Protein AF-A0A957LV09-F1 (afdb_monomer_lite)

Sequence (79 aa):
LGDLTFPIIRDHVEQIVTVSEPAIVAAMKFVWERAKLVVEPSGVVPIAALWEEAIDLRGLRVGVILSGGNVDLEHLPWQ

pLDDT: mean 95.83, std 3.24, range [75.38, 98.25]

Structure (mmCIF, N/CA/C/O backbone):
data_AF-A0A957LV09-F1
#
_entry.id   AF-A0A957LV09-F1
#
loop_
_atom_site.group_PDB
_atom_site.id
_atom_site.type_symbol
_atom_site.label_atom_id
_atom_site.label_alt_id
_atom_site.label_comp_id
_atom_site.label_asym_id
_atom_site.label_entity_id
_atom_site.label_seq_id
_atom_site.pdbx_PDB_ins_code
_atom_site.Cartn_x
_atom_site.Cartn_y
_atom_site.Cartn_z
_atom_site.occupancy
_atom_site.B_iso_or_equiv
_atom_site.auth_seq_id
_atom_site.auth_comp_id
_atom_site.auth_asym_id
_atom_site.auth_atom_id
_atom_site.pdbx_PDB_model_num
ATOM 1 N N . LEU A 1 1 ? -11.470 6.434 -11.962 1.00 83.19 1 LEU A N 1
ATOM 2 C CA . LEU A 1 1 ? -11.992 5.063 -11.741 1.00 83.19 1 LEU A CA 1
ATOM 3 C C . LEU A 1 1 ? -12.631 4.588 -13.037 1.00 83.19 1 LEU A C 1
ATOM 5 O O . LEU A 1 1 ? -13.078 5.439 -13.793 1.00 83.19 1 LEU A O 1
ATOM 9 N N . GLY A 1 2 ? -12.584 3.289 -13.331 1.00 93.69 2 GLY A N 1
ATOM 10 C CA . GLY A 1 2 ? -13.095 2.755 -14.598 1.00 93.69 2 GLY A CA 1
ATOM 11 C C . GLY A 1 2 ? -14.575 2.388 -14.522 1.00 93.69 2 GLY A C 1
ATOM 12 O O . GLY A 1 2 ? -15.107 2.211 -13.426 1.00 93.69 2 GLY A O 1
ATOM 13 N N . ASP A 1 3 ? -15.208 2.200 -15.679 1.00 96.81 3 ASP A N 1
ATOM 14 C CA . ASP A 1 3 ? -16.642 1.881 -15.785 1.00 96.81 3 ASP A CA 1
ATOM 15 C C . ASP A 1 3 ? -17.021 0.568 -15.082 1.00 96.81 3 ASP A C 1
ATOM 17 O O . ASP A 1 3 ? -18.133 0.427 -14.580 1.00 96.81 3 ASP A O 1
ATOM 21 N N . LEU A 1 4 ? -16.081 -0.381 -14.997 1.00 96.88 4 LEU A N 1
ATOM 22 C CA . LEU A 1 4 ? -16.279 -1.660 -14.308 1.00 96.88 4 LEU A CA 1
ATOM 23 C C . LEU A 1 4 ? -15.984 -1.587 -12.803 1.00 96.88 4 LEU A C 1
ATOM 25 O O . LEU A 1 4 ? -16.677 -2.215 -12.009 1.00 96.88 4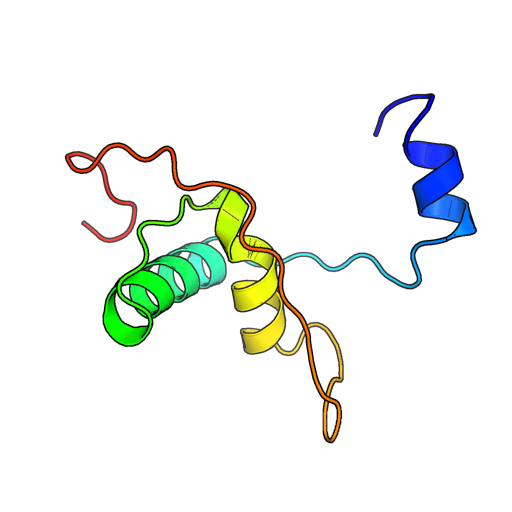 LEU A O 1
ATOM 29 N N . THR A 1 5 ? -14.949 -0.848 -12.392 1.00 97.62 5 THR A N 1
ATOM 30 C CA . THR A 1 5 ? -14.486 -0.846 -10.993 1.00 97.62 5 THR A CA 1
ATOM 31 C C . THR A 1 5 ? -15.216 0.170 -10.129 1.00 97.62 5 THR A C 1
ATOM 33 O O . THR A 1 5 ? -15.401 -0.072 -8.939 1.00 97.62 5 THR A O 1
ATOM 36 N N . PHE A 1 6 ? -15.666 1.289 -10.706 1.00 97.94 6 PHE A N 1
ATOM 37 C CA . PHE A 1 6 ? -16.362 2.328 -9.953 1.00 97.94 6 PHE A CA 1
ATOM 38 C C . PHE A 1 6 ? -17.668 1.842 -9.305 1.00 97.94 6 PHE A C 1
ATOM 40 O O . PHE A 1 6 ? -17.828 2.103 -8.113 1.00 97.94 6 PHE A O 1
ATOM 47 N N . PRO A 1 7 ? -18.569 1.109 -9.997 1.00 97.88 7 PRO A N 1
ATOM 48 C CA . PRO A 1 7 ? -19.789 0.605 -9.365 1.00 97.88 7 PRO A CA 1
ATOM 49 C C . PRO A 1 7 ? -19.493 -0.327 -8.185 1.00 97.88 7 PRO A C 1
ATOM 51 O O . PRO A 1 7 ? -20.095 -0.181 -7.129 1.00 97.88 7 PRO A O 1
ATOM 54 N N . ILE A 1 8 ? -18.502 -1.215 -8.327 1.00 98.06 8 ILE A N 1
ATOM 55 C CA . ILE A 1 8 ? -18.087 -2.140 -7.261 1.00 98.06 8 ILE A CA 1
ATOM 56 C C . ILE A 1 8 ? -17.561 -1.364 -6.051 1.00 98.06 8 ILE A C 1
ATOM 58 O O . ILE A 1 8 ? -17.941 -1.655 -4.922 1.00 98.06 8 ILE A O 1
ATOM 62 N N . ILE A 1 9 ? -16.702 -0.366 -6.274 1.00 97.81 9 ILE A N 1
ATOM 63 C CA . ILE A 1 9 ? -16.161 0.466 -5.193 1.00 97.81 9 ILE A CA 1
ATOM 64 C C . ILE A 1 9 ? -17.286 1.229 -4.497 1.00 97.81 9 ILE A C 1
ATOM 66 O O . ILE A 1 9 ? -17.379 1.186 -3.277 1.00 97.81 9 ILE A O 1
ATOM 70 N N . ARG A 1 10 ? -18.166 1.880 -5.262 1.00 96.69 10 ARG A N 1
ATOM 71 C CA . ARG A 1 10 ? -19.295 2.646 -4.724 1.00 96.69 10 ARG A CA 1
ATOM 72 C C . ARG A 1 10 ? -20.211 1.788 -3.846 1.00 96.69 10 ARG A C 1
ATOM 74 O O . ARG A 1 10 ? -20.695 2.286 -2.838 1.00 96.69 10 ARG A O 1
ATOM 81 N N . ASP A 1 11 ? -20.446 0.536 -4.237 1.00 98.00 11 ASP A N 1
ATOM 82 C CA . ASP A 1 11 ? -21.436 -0.328 -3.588 1.00 98.00 11 ASP A CA 1
ATOM 83 C C . ASP A 1 11 ? -20.837 -1.203 -2.462 1.00 98.00 11 ASP A C 1
ATOM 85 O O . ASP A 1 11 ? -21.585 -1.707 -1.625 1.00 98.00 11 ASP A O 1
ATOM 89 N N . HIS A 1 12 ? -19.509 -1.396 -2.419 1.00 98.25 12 HIS A N 1
ATOM 90 C CA . HIS A 1 12 ? -18.859 -2.342 -1.493 1.00 98.25 12 HIS A CA 1
ATOM 91 C C . HIS A 1 12 ? -17.681 -1.792 -0.676 1.00 98.25 12 HIS A C 1
ATOM 93 O O . HIS A 1 12 ? -17.228 -2.476 0.243 1.00 98.25 12 HIS A O 1
ATOM 99 N N . VAL A 1 13 ? -17.145 -0.610 -0.988 1.00 97.44 13 VAL A N 1
ATOM 100 C CA . VAL A 1 13 ? -16.050 -0.014 -0.209 1.00 97.44 13 VAL A CA 1
ATOM 101 C C . VAL A 1 13 ? -16.628 0.938 0.829 1.00 97.44 13 VAL A C 1
ATOM 103 O O . VAL A 1 13 ? -17.279 1.916 0.486 1.00 97.44 13 VAL A O 1
ATOM 106 N N . GLU A 1 14 ? -16.337 0.664 2.100 1.00 95.88 14 GLU A N 1
ATOM 107 C CA . GLU A 1 14 ? -16.826 1.460 3.233 1.00 95.88 14 GLU A CA 1
ATOM 108 C C . GLU A 1 14 ? -16.278 2.893 3.230 1.00 95.88 14 GLU A C 1
ATOM 110 O O . GLU A 1 14 ? -16.985 3.849 3.533 1.00 95.88 14 GLU A O 1
ATOM 115 N N . GLN A 1 15 ? -14.996 3.055 2.901 1.00 95.38 15 GLN A N 1
ATOM 116 C CA . GLN A 1 15 ? -14.320 4.346 2.971 1.00 95.38 15 GLN A CA 1
ATOM 117 C C . GLN A 1 15 ? -13.126 4.416 2.024 1.00 95.38 15 GLN A C 1
ATOM 119 O O . GLN A 1 15 ? -12.454 3.417 1.760 1.00 95.38 15 GLN A O 1
ATOM 124 N N . ILE A 1 16 ? -12.839 5.629 1.555 1.00 96.12 16 ILE A N 1
ATOM 125 C CA . ILE A 1 16 ? -11.630 5.967 0.806 1.00 96.12 16 ILE A CA 1
ATOM 126 C C . ILE A 1 16 ? -10.888 7.020 1.615 1.00 96.12 16 ILE A C 1
ATOM 128 O O . ILE A 1 16 ? -11.453 8.058 1.952 1.00 96.12 16 ILE A O 1
ATOM 132 N N . VAL A 1 17 ? -9.618 6.753 1.893 1.00 97.19 17 VAL A N 1
ATOM 133 C CA . VAL A 1 17 ? -8.723 7.687 2.573 1.00 97.19 17 VAL A CA 1
ATOM 134 C C . VAL A 1 17 ? -7.570 8.060 1.655 1.00 97.19 17 VAL A C 1
ATOM 136 O O . VAL A 1 17 ? -7.203 7.309 0.750 1.00 97.19 17 VAL A O 1
ATOM 139 N N . THR A 1 18 ? -7.007 9.236 1.889 1.00 97.06 18 THR A N 1
ATOM 140 C CA . THR A 1 18 ? -5.809 9.726 1.207 1.00 97.06 18 THR A CA 1
ATOM 141 C C . THR A 1 18 ? -4.666 9.805 2.198 1.00 97.06 18 THR A C 1
ATOM 143 O O . THR A 1 18 ? -4.908 9.981 3.388 1.00 97.06 18 THR A O 1
ATOM 146 N N . VAL A 1 19 ? -3.439 9.729 1.697 1.00 97.75 19 VAL A N 1
ATOM 147 C CA . VAL A 1 19 ? -2.231 9.849 2.515 1.00 97.75 19 VAL A CA 1
ATOM 148 C C . VAL A 1 19 ? -1.260 10.832 1.893 1.00 97.75 19 VAL A C 1
ATOM 150 O O . VAL A 1 19 ? -1.293 11.056 0.679 1.00 97.75 19 VAL A O 1
ATOM 153 N N . SER A 1 20 ? -0.388 11.407 2.712 1.00 97.81 20 SER A N 1
ATOM 154 C CA . SER A 1 20 ? 0.659 12.298 2.221 1.00 97.81 20 SER A CA 1
ATOM 155 C C . SER A 1 20 ? 1.830 11.528 1.590 1.00 97.81 20 SER A C 1
ATOM 157 O O . SER A 1 20 ? 2.179 10.424 2.014 1.00 97.81 20 SER A O 1
ATOM 159 N N . GLU A 1 21 ? 2.490 12.119 0.588 1.00 97.19 21 GLU A N 1
ATOM 160 C CA . GLU A 1 21 ? 3.716 11.543 0.012 1.00 97.19 21 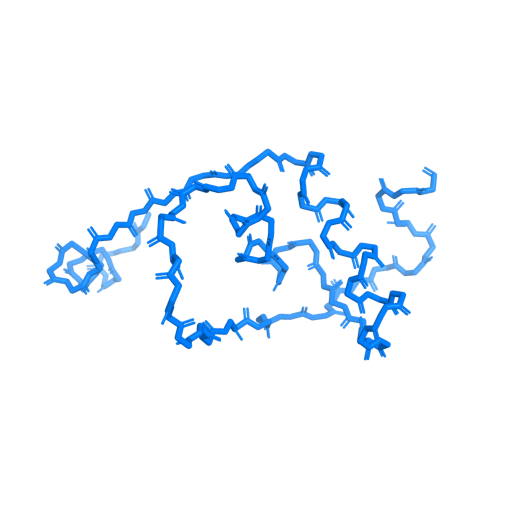GLU A CA 1
ATOM 161 C C . GLU A 1 21 ? 4.820 11.310 1.063 1.00 97.19 21 GLU A C 1
ATOM 163 O O . GLU A 1 21 ? 5.403 10.223 1.060 1.00 97.19 21 GLU A O 1
ATOM 168 N N . PRO A 1 22 ? 5.087 12.232 2.017 1.00 97.12 22 PRO A N 1
ATOM 169 C CA . PRO A 1 22 ? 6.047 11.975 3.090 1.00 97.12 22 PRO A CA 1
ATOM 170 C C . PRO A 1 22 ? 5.721 10.726 3.917 1.00 97.12 22 PRO A C 1
ATOM 172 O O . PRO A 1 22 ? 6.630 9.965 4.259 1.00 97.12 22 PRO A O 1
ATOM 175 N N . ALA A 1 23 ? 4.439 10.475 4.207 1.00 97.81 23 ALA A N 1
ATOM 176 C CA . ALA A 1 23 ? 4.025 9.269 4.916 1.00 97.81 23 ALA A CA 1
ATOM 177 C C . ALA A 1 23 ? 4.261 8.002 4.083 1.00 97.81 23 ALA A C 1
ATOM 179 O O . ALA A 1 23 ? 4.722 7.000 4.631 1.00 97.81 23 ALA A O 1
ATOM 180 N N . ILE A 1 24 ? 4.030 8.046 2.764 1.00 98.06 24 ILE A N 1
ATOM 181 C CA . ILE A 1 24 ? 4.349 6.934 1.851 1.00 98.06 24 ILE A CA 1
ATOM 182 C C . ILE A 1 24 ? 5.848 6.612 1.900 1.00 98.06 24 ILE A C 1
ATOM 184 O O . ILE A 1 24 ? 6.222 5.452 2.077 1.00 98.06 24 ILE A O 1
ATOM 188 N N . VAL A 1 25 ? 6.712 7.627 1.795 1.00 97.44 25 VAL A N 1
ATOM 189 C CA . VAL A 1 25 ? 8.177 7.459 1.821 1.00 97.44 25 VAL A CA 1
ATOM 190 C C . VAL A 1 25 ? 8.638 6.858 3.149 1.00 97.44 25 VAL A C 1
ATOM 192 O O . VAL A 1 25 ? 9.413 5.897 3.163 1.00 97.44 25 VAL A O 1
ATOM 195 N N . ALA A 1 26 ? 8.130 7.369 4.274 1.00 97.50 26 ALA A N 1
ATOM 196 C CA . ALA A 1 26 ? 8.457 6.834 5.591 1.00 97.50 26 ALA A CA 1
ATOM 197 C C . ALA A 1 26 ? 7.965 5.383 5.760 1.00 97.50 26 ALA A C 1
ATOM 199 O O . ALA A 1 26 ? 8.693 4.544 6.300 1.00 97.50 26 ALA A O 1
ATOM 200 N N . ALA A 1 27 ? 6.757 5.069 5.278 1.00 97.62 27 ALA A N 1
ATOM 201 C CA . ALA A 1 27 ? 6.170 3.732 5.356 1.00 97.62 27 ALA A CA 1
ATOM 202 C C . ALA A 1 27 ? 6.973 2.724 4.537 1.00 97.62 27 ALA A C 1
ATOM 204 O O . ALA A 1 27 ? 7.275 1.628 5.016 1.00 97.62 27 ALA A O 1
ATOM 205 N N . MET A 1 28 ? 7.390 3.124 3.336 1.00 97.31 28 MET A N 1
ATOM 206 C CA . MET A 1 28 ? 8.232 2.317 2.464 1.00 97.31 28 MET A CA 1
ATOM 207 C C . MET A 1 28 ? 9.555 1.981 3.157 1.00 97.31 28 MET A C 1
ATOM 209 O O . MET A 1 28 ? 9.882 0.803 3.314 1.00 97.31 28 MET A O 1
ATOM 213 N N . LYS A 1 29 ? 10.262 2.993 3.677 1.00 97.19 29 LYS A N 1
ATOM 214 C CA . LYS A 1 29 ? 11.523 2.802 4.405 1.00 97.19 29 LYS A CA 1
ATOM 215 C C . LYS A 1 29 ? 11.365 1.861 5.604 1.00 97.19 29 LYS A C 1
ATOM 217 O O . LYS A 1 29 ? 12.161 0.942 5.781 1.00 97.19 29 LYS A O 1
ATOM 222 N N . PHE A 1 30 ? 10.311 2.028 6.398 1.00 97.31 30 PHE A N 1
ATOM 223 C CA . PHE A 1 30 ? 10.054 1.165 7.552 1.00 97.31 30 PHE A CA 1
ATOM 224 C C . PHE A 1 30 ? 9.783 -0.288 7.171 1.00 97.31 30 PHE A C 1
ATOM 226 O O . PHE A 1 30 ? 10.302 -1.192 7.825 1.00 97.31 30 PHE A O 1
ATOM 233 N N . VAL A 1 31 ? 8.993 -0.543 6.125 1.00 97.50 31 VAL A N 1
ATOM 234 C CA . VAL A 1 31 ? 8.731 -1.915 5.664 1.00 97.50 31 VAL A CA 1
ATOM 235 C C . VAL A 1 31 ? 10.036 -2.588 5.238 1.00 97.50 31 VAL A C 1
ATOM 237 O O . VAL A 1 31 ? 10.304 -3.722 5.642 1.00 97.50 31 VAL A O 1
ATOM 240 N N . TRP A 1 32 ? 10.906 -1.874 4.528 1.00 97.12 32 TRP A N 1
ATOM 241 C CA . TRP A 1 32 ? 12.215 -2.397 4.140 1.00 97.12 32 TRP A CA 1
ATOM 242 C C . TRP A 1 32 ? 13.102 -2.673 5.356 1.00 97.12 32 TRP A C 1
ATOM 244 O O . TRP A 1 32 ? 13.725 -3.729 5.459 1.00 97.12 32 TRP A O 1
ATOM 254 N N . GLU A 1 33 ? 13.141 -1.763 6.327 1.00 97.19 33 GLU A N 1
ATOM 255 C CA . GLU A 1 33 ? 13.983 -1.904 7.514 1.00 97.19 33 GLU A CA 1
ATOM 256 C C . GLU A 1 33 ? 13.483 -2.979 8.483 1.00 97.19 33 GLU A C 1
ATOM 258 O O . GLU A 1 33 ? 14.297 -3.686 9.086 1.00 97.19 33 GLU A O 1
ATOM 263 N N . ARG A 1 34 ? 12.166 -3.115 8.659 1.00 97.44 34 ARG A N 1
ATOM 264 C CA . ARG A 1 34 ? 11.570 -3.933 9.727 1.00 97.44 34 ARG A CA 1
ATOM 265 C C . ARG A 1 34 ? 11.024 -5.259 9.231 1.00 97.44 34 ARG A C 1
ATOM 267 O O . ARG A 1 34 ? 11.198 -6.251 9.931 1.00 97.44 34 ARG A O 1
ATOM 274 N N . ALA A 1 35 ? 10.413 -5.284 8.050 1.00 96.12 35 ALA A N 1
ATOM 275 C CA . ALA A 1 35 ? 9.907 -6.509 7.434 1.00 96.12 35 ALA A CA 1
ATOM 276 C C . ALA A 1 35 ? 10.908 -7.137 6.451 1.00 96.12 35 ALA A C 1
ATOM 278 O O . ALA A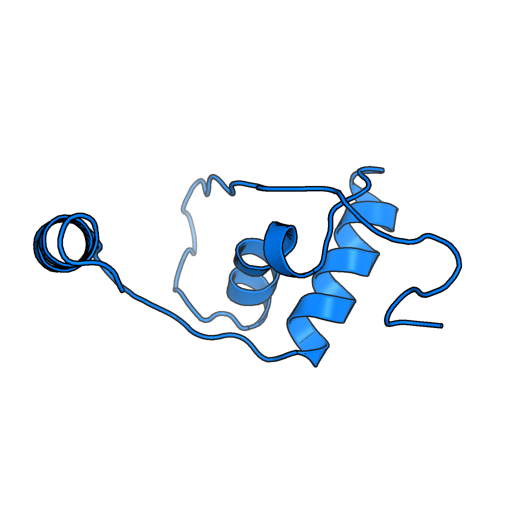 1 35 ? 10.747 -8.301 6.102 1.00 96.12 35 ALA A O 1
ATOM 279 N N . LYS A 1 36 ? 11.955 -6.399 6.042 1.00 97.12 36 LYS A N 1
ATOM 280 C CA . LYS A 1 36 ? 12.966 -6.850 5.063 1.00 97.12 36 LYS A CA 1
ATOM 281 C C . LYS A 1 36 ? 12.362 -7.192 3.698 1.00 97.12 36 LYS A C 1
ATOM 283 O O . LYS A 1 36 ? 12.879 -8.041 2.979 1.00 97.12 36 LYS A O 1
ATOM 288 N N . LEU A 1 37 ? 11.269 -6.514 3.352 1.00 97.25 37 LEU A N 1
ATOM 289 C CA . LEU A 1 37 ? 10.577 -6.658 2.079 1.00 97.25 37 LEU A CA 1
ATOM 290 C C . LEU A 1 37 ? 10.823 -5.423 1.220 1.00 97.25 37 LEU A C 1
ATOM 292 O O . LEU A 1 37 ? 10.631 -4.301 1.685 1.00 97.25 37 LEU A O 1
ATOM 296 N N . VAL A 1 38 ? 11.205 -5.649 -0.035 1.00 97.12 38 VAL A N 1
ATOM 297 C CA . VAL A 1 38 ? 11.278 -4.604 -1.059 1.00 97.12 38 VAL A CA 1
ATOM 298 C C . VAL A 1 38 ? 9.864 -4.363 -1.579 1.00 97.12 38 VAL A C 1
ATOM 300 O O . VAL A 1 38 ? 9.263 -5.236 -2.201 1.00 97.12 38 VAL A O 1
ATOM 303 N N . VAL A 1 39 ? 9.327 -3.185 -1.281 1.00 97.50 39 VAL A N 1
ATOM 304 C CA . VAL A 1 39 ? 7.998 -2.721 -1.702 1.00 97.50 39 VAL A CA 1
ATOM 305 C C . VAL A 1 39 ? 8.133 -1.367 -2.401 1.00 97.50 39 VAL A C 1
ATOM 307 O O . VAL A 1 39 ? 8.982 -0.567 -2.008 1.00 97.50 39 VAL A O 1
ATOM 310 N N . GLU A 1 40 ? 7.320 -1.110 -3.421 1.00 97.31 40 GLU A N 1
ATOM 311 C CA . GLU A 1 40 ? 7.300 0.166 -4.154 1.00 97.31 40 GLU A CA 1
ATOM 312 C C . GLU A 1 40 ? 6.407 1.213 -3.445 1.00 97.31 40 GLU A C 1
ATOM 314 O O . GLU A 1 40 ? 5.578 0.831 -2.610 1.00 97.31 40 GLU A O 1
ATOM 319 N N . PRO A 1 41 ? 6.495 2.518 -3.786 1.00 97.06 41 PRO A N 1
ATOM 320 C CA . PRO A 1 41 ? 5.697 3.561 -3.131 1.00 97.06 41 PRO A CA 1
ATOM 321 C C . PRO A 1 41 ? 4.180 3.314 -3.198 1.00 97.06 41 PRO A C 1
ATOM 323 O O . PRO A 1 41 ? 3.496 3.369 -2.178 1.00 97.06 41 PRO A O 1
ATOM 326 N N . SER A 1 42 ? 3.643 2.962 -4.372 1.00 96.69 42 SER A N 1
ATOM 327 C CA . SER A 1 42 ? 2.222 2.610 -4.539 1.00 96.69 42 SER A CA 1
ATOM 328 C C . SER A 1 42 ? 1.815 1.381 -3.727 1.00 96.69 42 SER A C 1
ATOM 330 O O . SER A 1 42 ? 0.675 1.293 -3.272 1.00 96.69 42 SER A O 1
ATOM 332 N N . GLY A 1 43 ? 2.745 0.448 -3.517 1.00 97.25 43 GLY A N 1
ATOM 333 C CA . GLY A 1 43 ? 2.506 -0.807 -2.814 1.00 97.25 43 GLY A CA 1
ATOM 334 C C . GLY A 1 43 ? 2.415 -0.688 -1.298 1.00 97.25 43 GLY A C 1
ATOM 335 O O . GLY A 1 43 ? 1.903 -1.604 -0.659 1.00 97.25 43 GLY A O 1
ATOM 336 N N . VAL A 1 44 ? 2.876 0.421 -0.714 1.00 98.00 44 VAL A N 1
ATOM 337 C CA . VAL A 1 44 ? 2.920 0.608 0.746 1.00 98.00 44 VAL A CA 1
ATOM 338 C C . VAL A 1 44 ? 1.887 1.601 1.279 1.00 98.00 44 VAL A C 1
ATOM 340 O O . VAL A 1 44 ? 1.768 1.764 2.494 1.00 98.00 44 VAL A O 1
ATOM 343 N N . VAL A 1 45 ? 1.109 2.237 0.396 1.00 98.00 45 VAL A N 1
ATOM 344 C CA . VAL A 1 45 ? 0.082 3.241 0.736 1.00 98.00 45 VAL A CA 1
ATOM 345 C C . VAL A 1 45 ? -0.813 2.836 1.918 1.00 98.00 45 VAL A C 1
ATOM 347 O O . VAL A 1 45 ? -1.037 3.679 2.789 1.00 98.00 45 VAL A O 1
ATOM 350 N N . PRO A 1 46 ? -1.285 1.577 2.047 1.00 97.12 46 PRO A N 1
ATOM 351 C CA . PRO A 1 46 ? -2.114 1.212 3.192 1.00 97.12 46 PRO A CA 1
ATOM 352 C C . PRO A 1 46 ? -1.396 1.348 4.542 1.00 97.12 46 PRO A C 1
ATOM 354 O O . PRO A 1 46 ? -2.040 1.698 5.520 1.00 97.12 46 PRO A O 1
ATOM 357 N N . ILE A 1 47 ? -0.078 1.115 4.618 1.00 97.06 47 ILE A N 1
ATOM 358 C CA . ILE A 1 47 ? 0.699 1.299 5.858 1.00 97.06 47 ILE A CA 1
ATOM 359 C C . ILE A 1 47 ? 0.813 2.785 6.206 1.00 97.06 47 ILE A C 1
ATOM 361 O O . ILE A 1 47 ? 0.664 3.143 7.371 1.00 97.06 47 ILE A O 1
ATOM 365 N N . ALA A 1 48 ? 1.013 3.651 5.208 1.00 97.56 48 ALA A N 1
ATOM 366 C CA . ALA A 1 48 ? 1.006 5.098 5.419 1.00 97.56 48 ALA A CA 1
ATOM 367 C C . ALA A 1 48 ? -0.339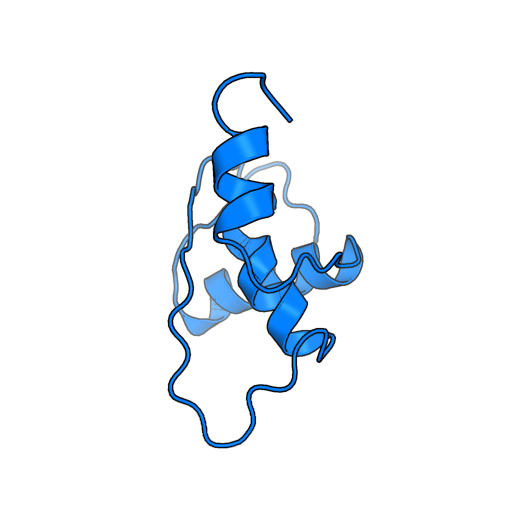 5.575 5.998 1.00 97.56 48 ALA A C 1
ATOM 369 O O . ALA A 1 48 ? -0.356 6.378 6.928 1.00 97.56 48 ALA A O 1
ATOM 370 N N . ALA A 1 49 ? -1.456 5.001 5.536 1.00 97.06 49 ALA A N 1
ATOM 371 C CA . ALA A 1 49 ? -2.787 5.333 6.048 1.00 97.06 49 ALA A CA 1
ATOM 372 C C . ALA A 1 49 ? -2.968 4.947 7.523 1.00 97.06 49 ALA A C 1
ATOM 374 O O . ALA A 1 49 ? -3.637 5.662 8.268 1.00 97.06 49 ALA A O 1
ATOM 375 N N . LEU A 1 50 ? -2.348 3.843 7.962 1.00 94.25 50 LEU A N 1
ATOM 376 C CA . LEU A 1 50 ? -2.369 3.439 9.371 1.00 94.25 50 LEU A CA 1
ATOM 377 C C . LEU A 1 50 ? -1.629 4.434 10.269 1.00 94.25 50 LEU A C 1
ATOM 379 O O . LEU A 1 50 ? -2.042 4.657 11.401 1.00 94.25 50 LEU A O 1
ATOM 383 N N . TRP A 1 51 ? -0.527 5.006 9.790 1.00 92.88 51 TRP A N 1
ATOM 384 C CA . TRP A 1 51 ? 0.302 5.917 10.581 1.00 92.88 51 TRP A CA 1
ATOM 385 C C . TRP A 1 51 ? -0.234 7.331 10.665 1.00 92.88 51 TRP A C 1
ATOM 387 O O . TRP A 1 51 ? -0.038 7.988 11.681 1.00 92.88 51 TRP A O 1
ATOM 397 N N . GLU A 1 52 ? -0.916 7.790 9.622 1.00 95.69 52 GLU A N 1
ATOM 398 C CA . GLU A 1 52 ? -1.645 9.058 9.667 1.00 95.69 52 GLU A CA 1
ATOM 399 C C . GLU A 1 52 ? -2.972 8.934 10.430 1.00 95.69 52 GLU A C 1
ATOM 401 O O . GLU A 1 52 ? -3.739 9.891 10.477 1.00 95.69 52 GLU A O 1
ATOM 406 N N . GLU A 1 53 ? -3.250 7.763 11.024 1.00 94.06 53 GLU A N 1
ATOM 407 C CA . GLU A 1 53 ? -4.497 7.458 11.732 1.00 94.06 53 GLU A CA 1
ATOM 408 C C . GLU A 1 53 ? -5.732 7.794 10.881 1.00 94.06 53 GLU A C 1
ATOM 410 O O . GLU A 1 53 ? -6.782 8.186 11.390 1.00 94.06 53 GLU A O 1
ATOM 415 N N . ALA A 1 54 ? -5.614 7.616 9.559 1.00 93.06 54 ALA A N 1
ATOM 416 C CA . ALA A 1 54 ? -6.658 7.980 8.607 1.00 93.06 54 ALA A CA 1
ATOM 417 C C . ALA A 1 54 ? -7.933 7.136 8.792 1.00 93.06 54 ALA A C 1
ATOM 419 O O . ALA A 1 54 ? -8.998 7.502 8.301 1.00 93.06 54 ALA A O 1
ATOM 420 N N . ILE A 1 55 ? -7.817 6.003 9.495 1.00 92.69 55 ILE A N 1
ATOM 421 C CA . ILE A 1 55 ? -8.906 5.096 9.850 1.00 92.69 55 ILE A CA 1
ATOM 422 C C . ILE A 1 55 ? -8.744 4.679 11.319 1.00 92.69 55 ILE A C 1
ATOM 424 O O . ILE A 1 55 ? -7.661 4.256 11.729 1.00 92.69 55 ILE A O 1
ATOM 428 N N . ASP A 1 56 ? -9.826 4.726 12.105 1.00 92.12 56 ASP A N 1
ATOM 429 C CA . ASP A 1 56 ? -9.824 4.189 13.472 1.00 92.12 56 ASP A CA 1
ATOM 430 C C . ASP A 1 56 ? -9.865 2.657 13.455 1.00 92.12 56 ASP A C 1
ATOM 432 O O . ASP A 1 56 ? -10.878 2.042 13.123 1.00 92.12 56 ASP A O 1
ATOM 436 N N . LEU A 1 57 ? -8.744 2.037 13.822 1.00 91.62 57 LE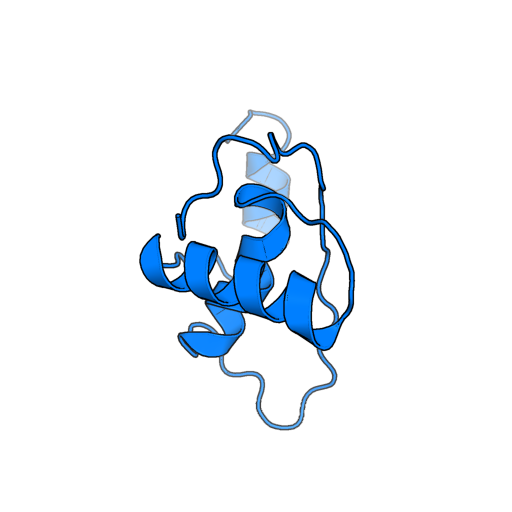U A N 1
ATOM 437 C CA . LEU A 1 57 ? -8.572 0.583 13.823 1.00 91.62 57 LEU A CA 1
ATOM 438 C C . LEU A 1 57 ? -8.209 0.031 15.209 1.00 91.62 57 LEU A C 1
ATOM 440 O O . LEU A 1 57 ? -7.689 -1.082 15.333 1.00 91.62 57 LEU A O 1
ATOM 444 N N . ARG A 1 58 ? -8.456 0.802 16.276 1.00 92.81 58 ARG A N 1
ATOM 445 C CA . ARG A 1 58 ? -8.101 0.401 17.645 1.00 92.81 58 ARG A CA 1
ATOM 446 C C . ARG A 1 58 ? -8.808 -0.890 18.050 1.00 92.81 58 ARG A C 1
ATOM 448 O O . ARG A 1 58 ? -10.016 -1.039 17.906 1.00 92.81 58 ARG A O 1
ATOM 455 N N . GLY A 1 59 ? -8.033 -1.829 18.592 1.00 95.38 59 GLY A N 1
ATOM 456 C CA . GLY A 1 59 ? -8.542 -3.126 19.047 1.00 95.38 59 GLY A CA 1
ATOM 457 C C . GLY A 1 59 ? -8.895 -4.109 17.924 1.00 95.38 59 GLY A C 1
ATOM 458 O O . GLY A 1 59 ? -9.355 -5.210 18.221 1.00 95.38 59 GLY A O 1
ATOM 459 N N . LEU A 1 60 ? -8.661 -3.757 16.656 1.00 94.81 60 LEU A N 1
ATOM 460 C CA . LEU A 1 60 ? -8.938 -4.627 15.516 1.00 94.81 60 LEU A CA 1
ATOM 461 C C . LEU A 1 60 ? -7.695 -5.409 15.079 1.00 94.81 60 LEU A C 1
ATOM 463 O O . LEU A 1 60 ? -6.553 -4.989 15.262 1.00 94.81 60 LEU A O 1
ATOM 467 N N . ARG A 1 61 ? -7.927 -6.560 14.442 1.00 96.50 61 ARG A N 1
ATOM 468 C CA . ARG A 1 61 ? -6.892 -7.281 13.692 1.00 96.50 61 ARG A CA 1
ATOM 469 C C . ARG A 1 61 ? -6.935 -6.806 12.246 1.00 96.50 61 ARG A C 1
ATOM 471 O O . ARG A 1 61 ? -7.902 -7.078 11.543 1.00 96.50 61 ARG A O 1
ATOM 478 N N . VAL A 1 62 ? -5.890 -6.110 11.820 1.00 95.44 62 VAL A N 1
ATOM 479 C CA . VAL A 1 62 ? -5.836 -5.449 10.512 1.00 95.44 62 VAL A CA 1
ATOM 480 C C . VAL A 1 62 ? -5.023 -6.291 9.530 1.00 95.44 62 VAL A C 1
ATOM 482 O O . VAL A 1 62 ? -3.910 -6.711 9.841 1.00 95.44 62 VAL A O 1
ATOM 485 N N . GLY A 1 63 ? -5.585 -6.535 8.345 1.00 96.12 63 GLY A N 1
ATOM 486 C CA . GLY A 1 63 ? -4.868 -7.092 7.198 1.00 96.12 63 GLY A CA 1
ATOM 487 C C . GLY A 1 63 ? -4.489 -5.981 6.225 1.00 96.12 63 GLY A C 1
ATOM 488 O O . GLY A 1 63 ? -5.314 -5.125 5.920 1.00 96.12 63 GLY A O 1
ATOM 489 N N . VAL A 1 64 ? -3.251 -5.998 5.734 1.00 96.00 64 VAL A N 1
ATOM 490 C CA . VAL A 1 64 ? -2.743 -5.022 4.765 1.00 96.00 64 VAL A CA 1
ATOM 491 C C . VAL A 1 64 ? -2.236 -5.751 3.529 1.00 96.00 64 VAL A C 1
ATOM 493 O O . VAL A 1 64 ? -1.529 -6.750 3.642 1.00 96.00 64 VAL A O 1
ATOM 496 N N . ILE A 1 65 ? -2.590 -5.235 2.353 1.00 97.12 65 ILE A N 1
ATOM 497 C CA . ILE A 1 65 ? -2.097 -5.731 1.071 1.00 97.12 65 ILE A CA 1
ATOM 498 C C . ILE A 1 65 ? -0.896 -4.881 0.657 1.00 97.12 65 ILE A C 1
ATOM 500 O O . ILE A 1 65 ? -1.034 -3.677 0.458 1.00 97.12 65 ILE A O 1
ATOM 504 N N . LEU A 1 66 ? 0.262 -5.524 0.499 1.00 97.50 66 LEU A N 1
ATOM 505 C CA . LEU A 1 66 ? 1.420 -4.947 -0.181 1.00 97.50 66 LEU A CA 1
ATOM 506 C C . LEU A 1 66 ? 1.350 -5.365 -1.651 1.00 97.50 66 LEU A C 1
ATOM 508 O O . LEU A 1 66 ? 1.546 -6.538 -1.962 1.00 97.50 66 LEU A O 1
ATOM 512 N N . SER A 1 67 ? 0.983 -4.444 -2.542 1.00 97.00 67 SER A N 1
ATOM 513 C CA . SER A 1 67 ? 0.578 -4.812 -3.908 1.00 97.00 67 SER A CA 1
ATOM 514 C C . SER A 1 67 ? 1.734 -5.013 -4.892 1.00 97.00 67 SER A C 1
ATOM 516 O O . SER A 1 67 ? 1.556 -5.737 -5.870 1.00 97.00 67 SER A O 1
ATOM 518 N N . GLY A 1 68 ? 2.900 -4.403 -4.659 1.00 96.50 68 GLY A N 1
ATOM 519 C CA . GLY A 1 68 ? 4.005 -4.410 -5.620 1.00 96.50 68 GLY A CA 1
ATOM 520 C C . GLY A 1 68 ? 5.352 -4.014 -5.020 1.00 96.50 68 GLY A C 1
ATOM 521 O O . GLY A 1 68 ? 5.422 -3.376 -3.971 1.00 96.50 68 GLY A O 1
ATOM 522 N N . GLY A 1 69 ? 6.429 -4.413 -5.693 1.00 96.25 69 GLY A N 1
ATOM 523 C CA . GLY A 1 69 ? 7.817 -4.167 -5.289 1.00 96.25 69 GLY A CA 1
ATOM 524 C C . GLY A 1 69 ? 8.711 -3.723 -6.443 1.00 96.25 69 GLY A C 1
ATOM 525 O O . GLY A 1 69 ? 9.922 -3.915 -6.373 1.00 96.25 69 GLY A O 1
ATOM 526 N N . ASN A 1 70 ? 8.130 -3.179 -7.518 1.00 96.25 70 ASN A N 1
ATOM 527 C CA . ASN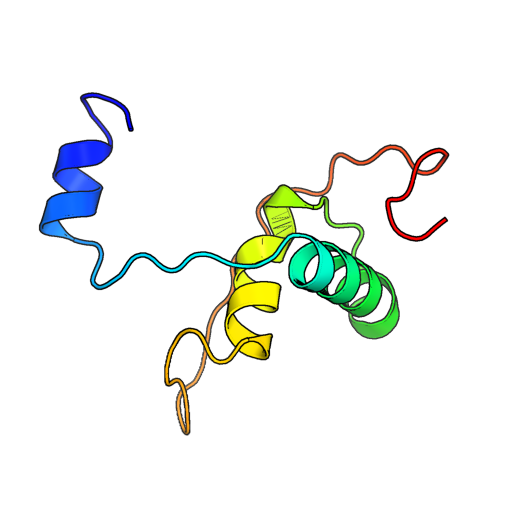 A 1 70 ? 8.881 -2.774 -8.700 1.00 96.25 70 ASN A CA 1
ATOM 528 C C . ASN A 1 70 ? 9.493 -1.394 -8.457 1.00 96.25 70 ASN A C 1
ATOM 530 O O . ASN A 1 70 ? 8.846 -0.362 -8.617 1.00 96.25 70 ASN A O 1
ATOM 534 N N . VAL A 1 71 ? 10.753 -1.383 -8.040 1.00 95.75 71 VAL A N 1
ATOM 535 C CA . VAL A 1 71 ? 11.473 -0.173 -7.645 1.00 95.75 71 VAL A CA 1
ATOM 536 C C . VAL A 1 71 ? 12.872 -0.169 -8.247 1.00 95.75 71 VAL A C 1
ATOM 538 O O . VAL A 1 71 ? 13.511 -1.216 -8.364 1.00 95.75 71 VAL A O 1
ATOM 541 N N . ASP A 1 72 ? 13.346 1.017 -8.609 1.00 95.50 72 ASP A N 1
ATOM 542 C CA . ASP A 1 72 ? 14.744 1.238 -8.951 1.00 95.50 72 ASP A CA 1
ATOM 543 C C . ASP A 1 72 ? 15.556 1.501 -7.673 1.00 95.50 72 ASP A C 1
ATOM 545 O O . ASP A 1 72 ? 15.268 2.430 -6.918 1.00 95.50 72 ASP A O 1
ATOM 549 N N . LEU A 1 73 ? 16.564 0.665 -7.417 1.00 94.00 73 LEU A N 1
ATOM 550 C CA . LEU A 1 73 ? 17.406 0.756 -6.221 1.00 94.00 73 LEU A CA 1
ATOM 551 C C . LEU A 1 73 ? 18.414 1.911 -6.280 1.00 94.00 73 LEU A C 1
ATOM 553 O O . LEU A 1 73 ? 18.950 2.284 -5.239 1.00 94.00 73 LEU A O 1
ATOM 557 N N . GLU A 1 74 ? 18.666 2.468 -7.465 1.00 95.81 74 GLU A N 1
ATOM 558 C CA . GLU A 1 74 ? 19.553 3.624 -7.652 1.00 95.81 74 GLU A CA 1
ATOM 559 C C . GLU A 1 74 ? 18.833 4.958 -7.365 1.00 95.81 74 GLU A C 1
ATOM 561 O O . GLU A 1 74 ? 19.489 5.979 -7.167 1.00 95.81 74 GLU A O 1
ATOM 566 N N . HIS A 1 75 ? 17.494 4.957 -7.322 1.00 93.00 75 HIS A N 1
ATOM 567 C CA . HIS A 1 75 ? 16.660 6.161 -7.224 1.00 93.00 75 HIS A CA 1
ATOM 568 C C . HIS A 1 75 ? 15.577 6.022 -6.145 1.00 93.00 75 HIS A C 1
ATOM 570 O O . HIS A 1 75 ? 14.376 6.048 -6.428 1.00 93.00 75 HIS A O 1
ATOM 576 N N . LEU A 1 76 ? 15.986 5.867 -4.885 1.00 94.19 76 LEU A N 1
ATOM 577 C CA . LEU A 1 76 ? 15.043 5.752 -3.773 1.00 94.19 76 LEU A CA 1
ATOM 578 C C . LEU A 1 76 ? 14.555 7.132 -3.299 1.00 94.19 76 LEU A C 1
ATOM 580 O O . LEU A 1 76 ? 15.338 8.075 -3.229 1.00 94.19 76 LEU A O 1
ATOM 584 N N . PRO A 1 77 ? 13.287 7.262 -2.870 1.00 92.31 77 PRO A N 1
ATOM 585 C CA . PRO A 1 77 ? 12.697 8.557 -2.514 1.00 92.31 77 PRO A CA 1
ATOM 586 C C . PRO A 1 77 ? 13.180 9.133 -1.167 1.00 92.31 77 PRO A C 1
ATOM 588 O O . PRO A 1 77 ? 12.709 10.183 -0.739 1.00 92.31 77 PRO A O 1
ATOM 591 N N . TRP A 1 78 ? 14.086 8.439 -0.474 1.00 90.81 78 TRP A N 1
ATOM 592 C CA . TRP A 1 78 ? 14.731 8.878 0.772 1.00 90.81 78 TRP A CA 1
ATOM 593 C C . TRP A 1 78 ? 16.255 9.010 0.645 1.00 90.81 78 TRP A C 1
ATOM 595 O O . TRP A 1 78 ? 16.937 9.095 1.672 1.00 90.81 78 TRP A O 1
ATOM 605 N N . GLN A 1 79 ? 16.783 8.936 -0.578 1.00 75.38 79 GLN A N 1
ATOM 606 C CA . GLN A 1 79 ? 18.168 9.300 -0.876 1.00 75.38 79 GLN A CA 1
ATOM 607 C C . GLN A 1 79 ? 18.308 10.809 -1.063 1.00 75.38 79 GLN A C 1
ATOM 609 O O . GLN A 1 79 ? 17.337 11.449 -1.523 1.00 75.38 79 GLN A O 1
#

Foldseek 3Di:
DDPVVVVVCVVPPPDDFDADLVLLLVQQVCCCVPVVDQADSVQRRVVSCVVVPVDPQPPHDDDGGRDGRDDDPVDRPVD

Radius of gyration: 14.19 Å; chains: 1; bounding box: 41×20×35 Å

Secondary structure (DSSP, 8-state):
--TTHHHHHHHH--------HHHHHHHHHHIIIII-----HHHHHHHHHHHTT-S--TT-------------TTS-TT-